Protein AF-A0A9D4QTN5-F1 (afdb_monomer_lite)

Structure (mmCIF, N/CA/C/O backbone):
data_AF-A0A9D4QTN5-F1
#
_entry.id   AF-A0A9D4QTN5-F1
#
loop_
_atom_site.group_PDB
_atom_site.id
_atom_site.type_symbol
_atom_site.label_atom_id
_atom_site.label_alt_id
_atom_site.label_comp_id
_atom_site.label_asym_id
_atom_site.label_entity_id
_atom_site.label_seq_id
_atom_site.pdbx_PDB_ins_code
_atom_site.Cartn_x
_atom_site.Cartn_y
_atom_site.Cartn_z
_atom_site.occupancy
_atom_site.B_iso_or_equiv
_atom_site.auth_seq_id
_atom_site.auth_comp_id
_atom_site.auth_asym_id
_atom_site.auth_atom_id
_atom_site.pdbx_PDB_model_num
ATOM 1 N N . MET A 1 1 ? 17.743 10.961 -27.712 1.00 37.31 1 MET A N 1
ATOM 2 C CA . MET A 1 1 ? 17.279 9.875 -26.825 1.00 37.31 1 MET A CA 1
ATOM 3 C C . MET A 1 1 ? 16.877 10.528 -25.516 1.00 37.31 1 MET A C 1
ATOM 5 O O . MET A 1 1 ? 17.722 11.192 -24.936 1.00 37.31 1 MET A O 1
ATOM 9 N N . LYS A 1 2 ? 15.600 10.473 -25.111 1.00 38.81 2 LYS A N 1
ATOM 10 C CA . LYS A 1 2 ? 15.246 10.834 -23.732 1.00 38.81 2 LYS A CA 1
ATOM 11 C C . LYS A 1 2 ? 15.769 9.691 -22.871 1.00 38.81 2 LYS A C 1
ATOM 13 O O . LYS A 1 2 ? 15.301 8.570 -23.043 1.00 38.81 2 LYS A O 1
ATOM 18 N N . GLU A 1 3 ? 16.784 9.959 -22.059 1.00 45.12 3 GLU A N 1
ATOM 19 C CA . GLU A 1 3 ? 17.174 9.071 -20.965 1.00 45.12 3 GLU A CA 1
ATOM 20 C C . GLU A 1 3 ? 15.895 8.738 -20.197 1.00 45.12 3 GLU A C 1
ATOM 22 O O . GLU A 1 3 ? 15.168 9.646 -19.785 1.00 45.12 3 GLU A O 1
ATOM 27 N N . GLY A 1 4 ? 15.542 7.451 -20.170 1.00 46.53 4 GLY A N 1
ATOM 28 C CA . GLY A 1 4 ? 14.313 6.985 -19.551 1.00 46.53 4 GLY A CA 1
ATOM 29 C C . GLY A 1 4 ? 14.285 7.485 -18.118 1.00 46.53 4 GLY A C 1
ATOM 30 O O . GLY A 1 4 ? 15.169 7.149 -17.332 1.00 46.53 4 GLY A O 1
ATOM 31 N N . ALA A 1 5 ? 13.304 8.326 -17.792 1.00 48.88 5 ALA A N 1
ATOM 32 C CA . ALA A 1 5 ? 12.966 8.544 -16.402 1.00 48.88 5 ALA A CA 1
ATOM 33 C C . ALA A 1 5 ? 12.674 7.150 -15.844 1.00 48.88 5 ALA A C 1
ATOM 35 O O . ALA A 1 5 ? 11.787 6.484 -16.352 1.00 48.88 5 ALA A O 1
ATOM 36 N N . SER A 1 6 ? 13.471 6.674 -14.890 1.00 57.84 6 SER A N 1
ATOM 37 C CA . SER A 1 6 ? 13.129 5.491 -14.100 1.00 57.84 6 SER A CA 1
ATOM 38 C C . SER A 1 6 ? 11.963 5.914 -13.201 1.00 57.84 6 SER A C 1
ATOM 40 O O . SER A 1 6 ? 12.170 6.383 -12.083 1.00 57.84 6 SER A O 1
ATOM 42 N N . GLY A 1 7 ? 10.753 5.933 -13.752 1.00 68.88 7 GLY A N 1
ATOM 43 C CA . GLY A 1 7 ? 9.595 6.647 -13.236 1.00 68.88 7 GLY A CA 1
ATOM 44 C C . GLY A 1 7 ? 8.778 5.805 -12.272 1.00 68.88 7 GLY A C 1
ATOM 45 O O . GLY A 1 7 ? 7.865 5.089 -12.658 1.00 68.88 7 GLY A O 1
ATOM 46 N N . MET A 1 8 ? 9.045 5.932 -10.977 1.00 80.25 8 MET A N 1
ATOM 47 C CA . MET A 1 8 ? 8.226 5.275 -9.958 1.00 80.25 8 MET A CA 1
ATOM 48 C C . MET A 1 8 ? 6.743 5.664 -10.091 1.00 80.25 8 MET A C 1
ATOM 50 O O . MET A 1 8 ? 6.400 6.847 -10.116 1.00 80.25 8 MET A O 1
ATOM 54 N N . SER A 1 9 ? 5.862 4.664 -10.133 1.00 82.44 9 SER A N 1
ATOM 55 C CA . SER A 1 9 ? 4.413 4.869 -10.120 1.00 82.44 9 SER A CA 1
ATOM 56 C C . SER A 1 9 ? 3.893 4.875 -8.685 1.00 82.44 9 SER A C 1
ATOM 58 O O . SER A 1 9 ? 4.275 4.029 -7.876 1.00 82.44 9 SER A O 1
ATOM 60 N N . VAL A 1 10 ? 3.005 5.819 -8.368 1.00 86.12 10 VAL A N 1
ATOM 61 C CA . VAL A 1 10 ? 2.404 5.961 -7.034 1.00 86.12 10 VAL A CA 1
ATOM 62 C C . VAL A 1 10 ? 0.895 5.780 -7.133 1.00 86.12 10 VAL A C 1
ATOM 64 O O . VAL A 1 10 ? 0.244 6.433 -7.948 1.00 86.12 10 VAL A O 1
ATOM 67 N N . ILE A 1 11 ? 0.336 4.901 -6.301 1.00 85.12 11 ILE A N 1
ATOM 68 C CA . ILE A 1 11 ? -1.111 4.689 -6.185 1.00 85.12 11 ILE A CA 1
ATOM 69 C C . ILE A 1 11 ? -1.543 5.051 -4.768 1.00 85.12 11 ILE A C 1
ATOM 71 O O . ILE A 1 11 ? -1.021 4.500 -3.801 1.00 85.12 11 ILE A O 1
ATOM 75 N N . GLU A 1 12 ? -2.527 5.940 -4.653 1.00 88.38 12 GLU A N 1
ATOM 76 C CA . GLU A 1 12 ? -3.161 6.289 -3.383 1.00 88.38 12 GLU A CA 1
ATOM 77 C C . GLU A 1 12 ? -4.558 5.676 -3.298 1.00 88.38 12 GLU A C 1
ATOM 79 O O . GLU A 1 12 ? -5.384 5.854 -4.195 1.00 88.38 12 GLU A O 1
ATOM 84 N N . ILE A 1 13 ? -4.831 4.963 -2.207 1.00 86.56 13 ILE A N 1
ATOM 85 C CA . ILE A 1 13 ? -6.111 4.295 -1.974 1.00 86.56 13 ILE A CA 1
ATOM 86 C C . ILE A 1 13 ? -6.654 4.763 -0.630 1.00 86.56 13 ILE A C 1
ATOM 88 O O . ILE A 1 13 ? -6.133 4.391 0.421 1.00 86.56 13 ILE A O 1
ATOM 92 N N . GLY A 1 14 ? -7.702 5.585 -0.661 1.00 86.38 14 GLY A N 1
ATOM 93 C CA . GLY A 1 14 ? -8.429 5.985 0.542 1.00 86.38 14 GLY A CA 1
ATOM 94 C C . GLY A 1 14 ? -9.310 4.856 1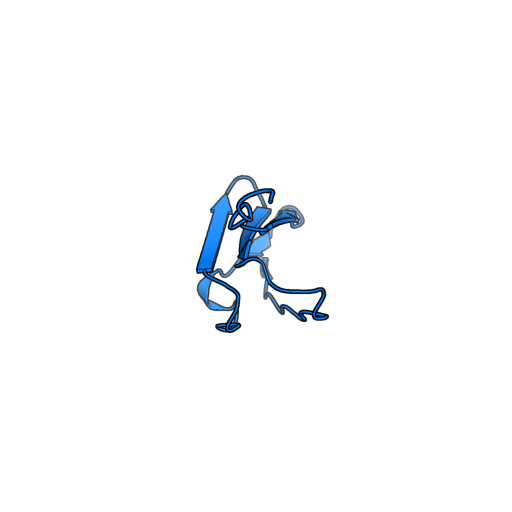.075 1.00 86.38 14 GLY A C 1
ATOM 95 O O . GLY A 1 14 ? -9.804 4.029 0.306 1.00 86.38 14 GLY A O 1
ATOM 96 N N . TYR A 1 15 ? -9.541 4.844 2.386 1.00 85.06 15 TYR A N 1
ATOM 97 C CA . TYR A 1 15 ? -10.462 3.912 3.033 1.00 85.06 15 TYR A CA 1
ATOM 98 C C . TYR A 1 15 ? -11.506 4.634 3.900 1.00 85.06 15 TYR A C 1
ATOM 100 O O . TYR A 1 15 ? -11.284 5.772 4.327 1.00 85.06 15 TYR A O 1
ATOM 108 N N . PRO A 1 16 ? -12.682 4.017 4.145 1.00 84.38 16 PRO A N 1
ATOM 109 C CA . PRO A 1 16 ? -13.738 4.648 4.929 1.00 84.38 16 PRO A CA 1
ATOM 110 C C . PRO A 1 16 ? -13.314 4.914 6.379 1.00 84.38 16 PRO A C 1
ATOM 112 O O . PRO A 1 16 ? -12.429 4.262 6.929 1.00 84.38 16 PRO A O 1
ATOM 115 N N . SER A 1 17 ? -13.986 5.856 7.039 1.00 83.12 17 SER A N 1
ATOM 116 C CA . SER A 1 17 ? -13.810 6.090 8.478 1.00 83.12 17 SER A CA 1
ATOM 117 C C . SER A 1 17 ? -14.171 4.854 9.310 1.00 83.12 17 SER A C 1
ATOM 119 O O . SER A 1 17 ? -15.138 4.170 8.981 1.00 83.12 17 SER A O 1
ATOM 121 N N . GLY A 1 18 ? -13.447 4.620 10.411 1.00 82.56 18 GLY A N 1
ATOM 122 C CA . GLY A 1 18 ? -13.632 3.434 11.265 1.00 82.56 18 GLY A CA 1
ATOM 123 C C . GLY A 1 18 ? -12.895 2.191 10.759 1.00 82.56 18 GLY A C 1
ATOM 124 O O . GLY A 1 18 ? -13.084 1.099 11.283 1.00 82.56 18 GLY A O 1
ATOM 125 N N . PHE A 1 19 ? -12.056 2.352 9.735 1.00 83.25 19 PHE A N 1
ATOM 126 C CA . PHE A 1 19 ? -11.185 1.306 9.226 1.00 83.25 19 PHE A CA 1
ATOM 127 C C . PHE A 1 19 ? -9.721 1.715 9.374 1.00 83.25 19 PHE A C 1
ATOM 129 O O . PHE A 1 19 ? -9.391 2.898 9.291 1.00 83.25 19 PHE A O 1
ATOM 136 N N . SER A 1 20 ? -8.852 0.725 9.558 1.00 82.38 20 SER A N 1
ATOM 137 C CA . SER A 1 20 ? -7.406 0.847 9.373 1.00 82.38 20 SER A CA 1
ATOM 138 C C . SER A 1 20 ? -6.930 -0.153 8.331 1.00 82.38 20 SER A C 1
ATOM 140 O O . SER A 1 20 ? -7.543 -1.214 8.141 1.00 82.38 20 SER A O 1
ATOM 142 N N . ALA A 1 21 ? -5.849 0.187 7.633 1.00 79.56 21 ALA A N 1
ATOM 143 C CA . ALA A 1 21 ? -5.208 -0.753 6.735 1.00 79.56 21 ALA A CA 1
ATOM 144 C C . ALA A 1 21 ? -4.270 -1.677 7.521 1.00 79.56 21 ALA A C 1
ATOM 146 O O . ALA A 1 21 ? -3.776 -1.339 8.593 1.00 79.56 21 ALA A O 1
ATOM 147 N N . ASP A 1 22 ? -4.004 -2.861 6.975 1.00 81.56 22 ASP A N 1
ATOM 148 C CA . ASP A 1 22 ? -2.899 -3.705 7.427 1.00 81.56 22 ASP A CA 1
ATOM 149 C C . ASP A 1 22 ? -1.817 -3.718 6.334 1.00 81.56 22 ASP A C 1
ATOM 151 O O . ASP A 1 22 ? -1.897 -4.532 5.408 1.00 81.56 22 ASP A O 1
ATOM 155 N N . PRO A 1 23 ? -0.801 -2.834 6.395 1.00 73.19 23 PRO A N 1
ATOM 156 C CA . PRO A 1 23 ? 0.257 -2.757 5.384 1.00 73.19 23 PRO A CA 1
ATOM 157 C C . PRO A 1 23 ? 1.069 -4.047 5.232 1.00 73.19 23 PRO A C 1
ATOM 159 O O . PRO A 1 23 ? 1.765 -4.224 4.237 1.00 73.19 23 PRO A O 1
ATOM 162 N N . LYS A 1 24 ? 0.994 -4.965 6.204 1.00 75.50 24 LYS A N 1
ATOM 163 C CA . LYS A 1 24 ? 1.656 -6.273 6.128 1.00 75.50 24 LYS A CA 1
ATOM 164 C C . LYS A 1 24 ? 0.830 -7.300 5.354 1.00 75.50 24 LYS A C 1
ATOM 166 O O . LYS A 1 24 ? 1.363 -8.335 4.973 1.00 75.50 24 LYS A O 1
ATOM 171 N N . SER A 1 25 ? -0.458 -7.025 5.129 1.00 73.75 25 SER A N 1
ATOM 172 C CA . SER A 1 25 ? -1.356 -7.889 4.352 1.00 73.75 25 SER A CA 1
ATOM 173 C C . SER A 1 25 ? -1.155 -7.773 2.842 1.00 73.75 25 SER A C 1
ATOM 175 O O . SER A 1 25 ? -1.589 -8.645 2.092 1.00 73.75 25 SER A O 1
ATOM 177 N N . VAL A 1 26 ? -0.467 -6.719 2.400 1.00 72.62 26 VAL A N 1
ATOM 178 C CA . VAL A 1 26 ? -0.137 -6.483 0.997 1.00 72.62 26 VAL A CA 1
ATOM 179 C C . VAL A 1 26 ? 0.878 -7.525 0.579 1.00 72.62 26 VAL A C 1
ATOM 181 O O . VAL A 1 26 ? 2.048 -7.461 0.955 1.00 72.62 26 VAL A O 1
ATOM 184 N N . SER A 1 27 ? 0.421 -8.519 -0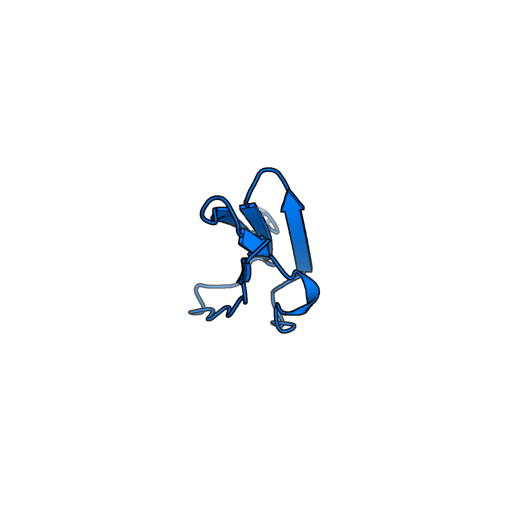.175 1.00 64.19 27 SER A N 1
ATOM 185 C CA . SER A 1 27 ? 1.303 -9.552 -0.701 1.00 64.19 27 SER A CA 1
ATOM 186 C C . SER A 1 27 ? 2.411 -8.907 -1.529 1.00 64.19 27 SER A C 1
ATOM 188 O O . SER A 1 27 ? 2.141 -8.031 -2.354 1.00 64.19 27 SER A O 1
ATOM 190 N N . SER A 1 28 ? 3.641 -9.369 -1.320 1.00 60.97 28 SER A N 1
ATOM 191 C CA . SER A 1 28 ? 4.852 -8.971 -2.032 1.00 60.97 28 SER A CA 1
ATOM 192 C C . SER A 1 28 ? 4.712 -9.202 -3.539 1.00 60.97 28 SER A C 1
ATOM 194 O O . SER A 1 28 ? 5.070 -10.250 -4.072 1.00 60.97 28 SER A O 1
ATOM 196 N N . HIS A 1 29 ? 4.164 -8.212 -4.241 1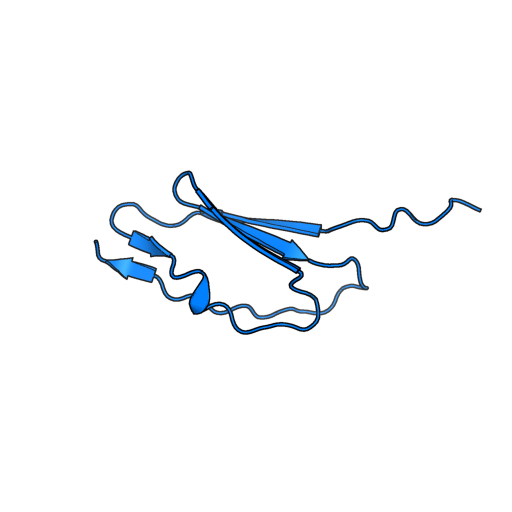.00 68.94 29 HIS A N 1
ATOM 197 C CA . HIS A 1 29 ? 4.184 -8.172 -5.694 1.00 68.94 29 HIS A CA 1
ATOM 198 C C . HIS A 1 29 ? 5.595 -7.780 -6.144 1.00 68.94 29 HIS A C 1
ATOM 200 O O . HIS A 1 29 ? 6.196 -6.889 -5.550 1.00 68.94 29 HIS A O 1
ATOM 206 N N . LEU A 1 30 ? 6.114 -8.402 -7.206 1.00 73.31 30 LEU A N 1
ATOM 207 C CA . LEU A 1 30 ? 7.483 -8.180 -7.709 1.00 73.31 30 LEU A CA 1
ATOM 208 C C . LEU A 1 30 ? 7.803 -6.691 -7.963 1.00 73.31 30 LEU A C 1
ATOM 210 O O . LEU A 1 30 ? 8.940 -6.252 -7.821 1.00 73.31 30 LEU A O 1
ATOM 214 N N . LEU A 1 31 ? 6.769 -5.922 -8.310 1.00 78.88 31 LEU A N 1
ATOM 215 C CA . LEU A 1 31 ? 6.847 -4.495 -8.628 1.00 78.88 31 LEU A CA 1
ATOM 216 C C . LEU A 1 31 ? 6.663 -3.579 -7.407 1.00 78.88 31 LEU A C 1
ATOM 218 O O . LEU A 1 31 ? 6.975 -2.396 -7.495 1.00 78.88 31 LEU A O 1
ATOM 222 N N . LEU A 1 32 ? 6.154 -4.087 -6.278 1.00 82.88 32 LEU A N 1
ATOM 223 C CA . LEU A 1 32 ? 5.868 -3.290 -5.084 1.00 82.88 32 LEU A CA 1
ATOM 224 C C . LEU A 1 32 ? 7.153 -3.030 -4.300 1.00 82.88 32 LEU A C 1
ATOM 226 O O . LEU A 1 32 ? 7.713 -3.929 -3.678 1.00 82.88 32 LEU A O 1
ATOM 230 N N . LYS A 1 33 ? 7.608 -1.777 -4.313 1.00 86.12 33 LYS A N 1
ATOM 231 C CA . LYS A 1 33 ? 8.815 -1.343 -3.600 1.00 86.12 33 LYS A CA 1
ATOM 232 C C . LYS A 1 33 ? 8.519 -0.943 -2.169 1.0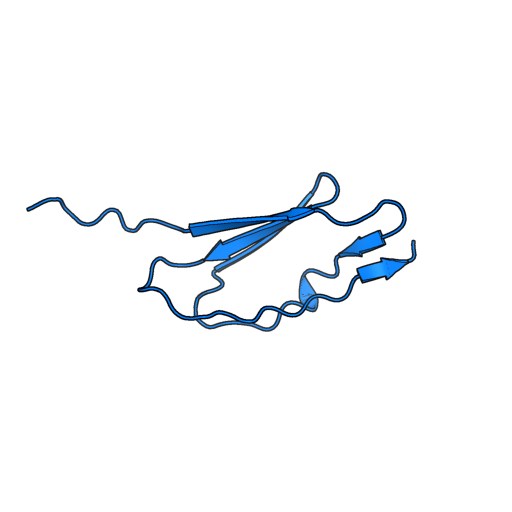0 86.12 33 LYS A C 1
ATOM 234 O O . LYS A 1 33 ? 9.332 -1.187 -1.281 1.00 86.12 33 LYS A O 1
ATOM 239 N N . ARG A 1 34 ? 7.377 -0.289 -1.952 1.00 86.62 34 ARG A N 1
ATOM 240 C CA . ARG A 1 34 ? 7.018 0.250 -0.645 1.00 86.62 34 ARG A CA 1
ATOM 241 C C . ARG A 1 34 ? 5.513 0.379 -0.486 1.00 86.62 34 ARG A C 1
ATOM 243 O O . ARG A 1 34 ? 4.799 0.691 -1.437 1.00 86.62 34 ARG A O 1
ATOM 250 N N . VAL A 1 35 ? 5.079 0.181 0.752 1.00 87.31 35 VAL A N 1
ATOM 251 C CA . VAL A 1 35 ? 3.739 0.499 1.236 1.00 87.31 35 VAL A CA 1
ATOM 252 C C . VAL A 1 35 ? 3.893 1.492 2.378 1.00 87.31 35 VAL A C 1
ATOM 254 O O . VAL A 1 35 ? 4.705 1.274 3.279 1.00 87.31 35 VAL A O 1
ATOM 257 N N . GLU A 1 36 ? 3.124 2.569 2.340 1.00 89.31 36 GLU A N 1
ATOM 258 C CA . GLU A 1 36 ? 2.956 3.491 3.460 1.00 89.31 36 GLU A CA 1
ATOM 259 C C . GLU A 1 36 ? 1.480 3.578 3.850 1.00 89.31 36 GLU A C 1
ATOM 261 O O . GLU A 1 36 ? 0.588 3.365 3.026 1.00 89.31 36 GLU A O 1
ATOM 266 N N . GLU A 1 37 ? 1.230 3.910 5.112 1.00 86.31 37 GLU A N 1
ATOM 267 C CA . GLU A 1 37 ? -0.094 4.248 5.623 1.00 86.31 37 GLU A CA 1
ATOM 268 C C . GLU A 1 37 ? -0.029 5.626 6.283 1.00 86.31 37 GLU A C 1
ATOM 270 O O . GLU A 1 37 ? 0.881 5.911 7.062 1.00 86.31 37 GLU A O 1
ATOM 275 N N . GLY A 1 38 ? -1.000 6.477 5.966 1.00 81.00 38 GLY A N 1
ATOM 276 C CA . GLY A 1 38 ? -1.130 7.819 6.526 1.00 81.00 38 GLY A CA 1
ATOM 277 C C . GLY A 1 38 ? -2.430 8.460 6.061 1.00 81.00 38 GLY A C 1
ATOM 278 O O . GLY A 1 38 ? -2.977 8.055 5.044 1.00 81.00 38 GLY A O 1
ATOM 279 N N . ASP A 1 39 ? -2.964 9.427 6.806 1.00 83.75 39 ASP A N 1
ATOM 280 C CA . ASP A 1 39 ? -4.116 10.248 6.394 1.00 83.75 39 ASP A CA 1
ATOM 281 C C . ASP A 1 39 ? -5.327 9.478 5.821 1.00 83.75 39 ASP A C 1
ATOM 283 O O . ASP A 1 39 ? -5.941 9.898 4.840 1.00 83.75 39 ASP A O 1
ATOM 287 N N . LYS A 1 40 ? -5.700 8.345 6.437 1.00 85.12 40 LYS A N 1
ATOM 288 C CA . LYS A 1 40 ? -6.809 7.468 5.991 1.00 85.12 40 LYS A CA 1
ATOM 289 C C . LYS A 1 40 ? -6.635 6.906 4.572 1.00 85.12 40 LYS A C 1
ATOM 291 O O . LYS A 1 40 ? -7.615 6.633 3.871 1.00 85.12 40 LYS A O 1
ATOM 296 N N . LYS A 1 41 ? -5.387 6.741 4.141 1.00 88.81 41 LYS A N 1
ATOM 297 C CA . LYS A 1 41 ? -5.025 6.136 2.865 1.00 88.81 41 LYS A CA 1
ATOM 298 C C . LYS A 1 41 ? -3.847 5.183 3.001 1.00 88.81 41 LYS A C 1
ATOM 300 O O . LYS A 1 41 ? -3.033 5.266 3.920 1.00 88.81 41 LYS A O 1
ATOM 305 N N . VAL A 1 42 ? -3.768 4.281 2.035 1.00 88.31 42 VAL A N 1
ATOM 306 C CA . VAL A 1 42 ? -2.592 3.460 1.760 1.00 88.31 42 VAL A CA 1
ATOM 307 C C . VAL A 1 42 ? -1.928 4.003 0.504 1.00 88.31 42 VAL A C 1
ATOM 309 O O . VAL A 1 42 ? -2.609 4.288 -0.483 1.00 88.31 42 VAL A O 1
ATOM 312 N N . ILE A 1 43 ? -0.607 4.142 0.543 1.00 88.94 43 ILE A N 1
ATOM 313 C CA . ILE A 1 43 ? 0.200 4.617 -0.579 1.00 88.94 43 ILE A CA 1
ATOM 314 C C . ILE A 1 43 ? 1.096 3.474 -1.044 1.00 88.94 43 ILE A C 1
ATOM 316 O O . ILE A 1 43 ? 1.838 2.890 -0.252 1.00 88.94 43 ILE A O 1
ATOM 320 N N . LEU A 1 44 ? 1.017 3.147 -2.332 1.00 87.12 44 LEU A N 1
ATOM 321 C CA . LEU A 1 44 ? 1.783 2.076 -2.961 1.00 87.12 44 LEU A CA 1
ATOM 322 C C . LEU A 1 44 ? 2.776 2.667 -3.943 1.00 87.12 44 LEU A C 1
ATOM 324 O O . LEU A 1 44 ? 2.393 3.399 -4.853 1.00 87.12 44 LEU A O 1
ATOM 328 N N . TYR A 1 45 ? 4.036 2.291 -3.774 1.00 87.38 45 TYR A N 1
ATOM 329 C CA . TYR A 1 45 ? 5.127 2.684 -4.649 1.00 87.38 45 TYR A CA 1
ATOM 330 C C . TYR A 1 45 ? 5.530 1.485 -5.500 1.00 87.38 45 TYR A C 1
ATOM 332 O O . TYR A 1 45 ? 5.969 0.457 -4.972 1.00 87.38 45 TYR A O 1
ATOM 340 N N . LEU A 1 46 ? 5.359 1.618 -6.810 1.00 84.00 46 LEU A N 1
ATOM 341 C CA . LEU A 1 46 ? 5.601 0.577 -7.799 1.00 84.00 46 LEU A CA 1
ATOM 342 C C . LEU A 1 46 ? 6.773 0.974 -8.696 1.00 84.00 46 LEU A C 1
ATOM 344 O O . LEU A 1 46 ? 6.895 2.140 -9.080 1.00 84.00 46 LEU A O 1
ATOM 348 N N . ASP A 1 47 ? 7.619 0.002 -9.036 1.00 82.38 47 ASP A N 1
ATOM 349 C CA . ASP A 1 47 ? 8.606 0.194 -10.101 1.00 82.38 47 ASP A CA 1
ATOM 350 C C . ASP A 1 47 ? 7.903 0.454 -11.434 1.00 82.38 47 ASP A C 1
ATOM 352 O O . ASP A 1 47 ? 6.798 -0.049 -11.669 1.00 82.38 47 ASP A O 1
ATOM 356 N N . GLU A 1 48 ? 8.540 1.231 -12.303 1.00 71.69 48 GLU A N 1
ATOM 357 C CA . GLU A 1 48 ? 7.999 1.457 -13.639 1.00 71.69 48 GLU A CA 1
ATOM 358 C C . GLU A 1 48 ? 8.213 0.214 -14.490 1.00 71.69 48 GLU A C 1
ATOM 360 O O . GLU A 1 48 ? 9.325 -0.034 -14.940 1.00 71.69 48 GLU A O 1
ATOM 365 N N . GLU A 1 49 ? 7.152 -0.542 -14.767 1.00 61.47 49 GLU A N 1
ATOM 366 C CA . GLU A 1 49 ? 7.142 -1.435 -15.921 1.00 61.47 49 GLU A CA 1
ATOM 367 C C . GLU A 1 49 ? 5.764 -1.489 -16.587 1.00 61.47 49 GLU A C 1
ATOM 369 O O . GLU A 1 49 ? 4.711 -1.363 -15.958 1.00 61.47 49 GLU A O 1
ATOM 374 N N . HIS A 1 50 ? 5.828 -1.642 -17.911 1.00 55.50 50 HIS A N 1
ATOM 375 C CA . HIS A 1 50 ? 4.750 -1.744 -18.888 1.00 55.50 50 HIS A CA 1
ATOM 376 C C . HIS A 1 50 ? 3.443 -2.307 -18.329 1.00 55.50 50 HIS A C 1
ATOM 378 O O . HIS A 1 50 ? 3.443 -3.422 -17.839 1.00 55.50 50 HIS A O 1
ATOM 384 N N . ILE A 1 51 ? 2.345 -1.555 -18.482 1.00 55.31 51 ILE A N 1
ATOM 385 C CA . ILE A 1 51 ? 0.930 -1.893 -18.211 1.00 55.31 51 ILE A CA 1
ATOM 386 C C . ILE A 1 51 ? 0.686 -3.405 -17.999 1.00 55.31 51 ILE A C 1
ATOM 388 O O . ILE A 1 51 ? 0.214 -4.115 -18.887 1.00 55.31 51 ILE A O 1
ATOM 392 N N . VAL A 1 52 ? 0.976 -3.899 -16.796 1.00 60.78 52 VAL A N 1
ATOM 393 C CA . VAL A 1 52 ? 0.518 -5.202 -16.316 1.00 60.78 52 VAL A CA 1
ATOM 394 C C . VAL A 1 52 ? -0.705 -4.918 -15.458 1.00 60.78 52 VAL A C 1
ATOM 396 O O . VAL A 1 52 ? -0.704 -4.011 -14.627 1.00 60.78 52 VAL A O 1
ATOM 399 N N . ARG A 1 53 ? -1.788 -5.672 -15.658 1.00 66.56 53 ARG A N 1
ATOM 400 C CA . ARG A 1 53 ? -2.906 -5.653 -14.709 1.00 66.56 53 ARG A CA 1
ATOM 401 C C . ARG A 1 53 ? -2.409 -6.214 -13.381 1.00 66.56 53 ARG A C 1
ATOM 403 O O . ARG A 1 53 ? -2.222 -7.421 -13.262 1.00 66.56 53 ARG A O 1
ATOM 410 N N . ILE A 1 54 ? -2.213 -5.341 -12.402 1.00 66.19 54 ILE A N 1
ATOM 411 C CA . ILE A 1 54 ? -1.842 -5.730 -11.045 1.00 66.19 54 ILE A CA 1
ATOM 412 C C . ILE A 1 54 ? -3.126 -5.852 -10.224 1.00 66.19 54 ILE A C 1
ATOM 414 O O . ILE A 1 54 ? -3.920 -4.915 -10.150 1.00 66.19 54 ILE A O 1
ATOM 418 N N . TRP A 1 55 ? -3.322 -7.012 -9.601 1.00 70.12 55 TRP A N 1
ATOM 419 C CA . TRP A 1 55 ? -4.347 -7.212 -8.582 1.00 70.12 55 TRP A CA 1
ATOM 420 C C . TRP A 1 55 ? -3.686 -7.110 -7.219 1.00 70.12 55 TRP A C 1
ATOM 422 O O . TRP A 1 55 ? -2.796 -7.898 -6.906 1.00 70.12 55 TRP A O 1
ATOM 432 N N . ILE A 1 56 ? -4.118 -6.144 -6.415 1.00 69.62 56 ILE A N 1
ATOM 433 C CA . ILE A 1 56 ? -3.621 -5.982 -5.054 1.00 69.62 56 ILE A CA 1
ATOM 434 C C . ILE A 1 56 ? -4.802 -6.116 -4.105 1.00 69.62 56 ILE A C 1
ATOM 436 O O . ILE A 1 56 ? -5.798 -5.404 -4.232 1.00 69.62 56 ILE A O 1
ATOM 440 N N . ILE A 1 57 ? -4.696 -7.069 -3.184 1.00 73.69 57 ILE A N 1
ATOM 441 C CA . ILE A 1 57 ? -5.712 -7.339 -2.173 1.00 73.69 57 ILE A CA 1
ATOM 442 C C . ILE A 1 57 ? -5.212 -6.764 -0.853 1.00 73.69 57 ILE A C 1
ATOM 444 O O . ILE A 1 57 ? -4.090 -7.042 -0.435 1.00 73.69 57 ILE A O 1
ATOM 448 N N . PHE A 1 58 ? -6.068 -5.981 -0.206 1.00 71.06 58 PHE A N 1
ATOM 449 C CA . PHE A 1 58 ? -5.837 -5.417 1.117 1.00 71.06 58 PHE A CA 1
ATOM 450 C C . PHE A 1 58 ? -7.003 -5.777 2.015 1.00 71.06 58 PHE A C 1
ATOM 452 O O . PHE A 1 58 ? -8.155 -5.786 1.575 1.00 71.06 58 PHE A O 1
ATOM 459 N N . TYR A 1 59 ? -6.702 -6.015 3.285 1.00 75.44 59 TYR A N 1
ATOM 460 C CA . TYR A 1 59 ? -7.723 -6.178 4.306 1.00 75.44 59 TYR A CA 1
ATOM 461 C C . TYR A 1 59 ? -7.789 -4.923 5.164 1.00 75.44 59 TYR A C 1
ATOM 463 O O . TYR A 1 59 ? -6.767 -4.430 5.644 1.0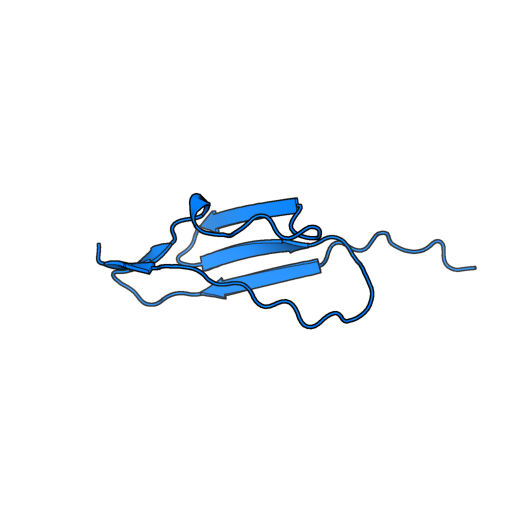0 75.44 59 TYR A O 1
ATOM 471 N N . PHE A 1 60 ? -9.010 -4.442 5.374 1.00 75.69 60 PHE A N 1
ATOM 472 C CA . PHE A 1 60 ? -9.294 -3.388 6.333 1.00 75.69 60 PHE A CA 1
ATOM 473 C C . PHE A 1 60 ? -9.877 -4.003 7.599 1.00 75.69 60 PHE A C 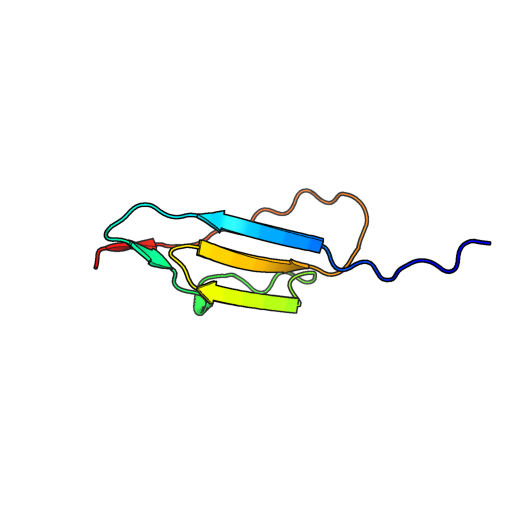1
ATOM 475 O O . PHE A 1 60 ? -10.760 -4.862 7.530 1.00 75.69 60 PHE A O 1
ATOM 482 N N . LYS A 1 61 ? -9.386 -3.568 8.758 1.00 76.44 61 LYS A N 1
ATOM 483 C CA . LYS A 1 61 ? -9.927 -3.966 10.063 1.00 76.44 61 LYS A CA 1
ATOM 484 C C . LYS A 1 61 ? -10.801 -2.839 10.596 1.00 76.44 61 LYS A C 1
ATOM 486 O O . LYS A 1 61 ? -10.454 -1.674 10.428 1.00 76.44 61 LYS A O 1
ATOM 491 N N . ASN A 1 62 ? -11.936 -3.193 11.198 1.00 73.25 62 ASN A N 1
ATOM 492 C CA . ASN A 1 62 ? -12.754 -2.230 11.934 1.00 73.25 62 ASN A CA 1
ATOM 493 C C . ASN A 1 62 ? -11.995 -1.821 13.204 1.00 73.25 62 ASN A C 1
ATOM 495 O O . ASN A 1 62 ? -11.433 -2.698 13.870 1.00 73.25 62 ASN A O 1
ATOM 499 N N . VAL A 1 63 ? -11.967 -0.523 13.503 1.00 67.69 63 VAL A N 1
ATOM 500 C CA . VAL A 1 63 ? -11.303 0.056 14.682 1.00 67.69 63 VAL A CA 1
ATOM 501 C C . VAL A 1 63 ? -12.313 0.821 15.516 1.00 67.69 63 VAL A C 1
ATOM 503 O O . VAL A 1 63 ? -13.070 1.618 14.917 1.00 67.69 63 VAL A O 1
#

Sequence (63 aa):
MKEGASGMSVIEIGYPSGFSADPKSVSSHLLLKRVEEGDKKVILYLDEEHIVRIWIIFYFKNV

Radius of gyration: 13.7 Å; chains: 1; bounding box: 31×20×42 Å

pLDDT: mean 74.73, std 12.93, range [37.31, 89.31]

InterPro domains:
  IPR009048 Alpha-macroglobulin, receptor-binding [PF07677] (5-48)
  IPR036595 Alpha-macroglobulin, receptor-binding domain superfamily [G3DSA:2.60.40.690] (1-63)
  IPR036595 Alpha-macroglobulin, receptor-binding domain superfamily [SSF49410] (3-49)

Organism: Dreissena polymorpha (NCBI:txid45954)

Foldseek 3Di:
DPPDPQDKDKDKAADDPQKDWDLVQWPDDVFFPDWDDDDRIIMTIGGDDDDDPDDTDIDIDGD

Secondary structure (DSSP, 8-state):
--------EEEEEE--TTEEE-TTSS---TTEEEEEEETTEEEEEE---S---------EEE-

=== Feature glossary ===
The record interleaves many kinds of information about one protein. Here is each kind framed as the question it answers.

Q: What does the local fold look like, residue by residue?
A: A 3Di character summarizes, for each residue, the relative orientation of the Cα frame of its nearest spatial neighbor. Because it encodes fold topology rather than chemistry, 3Di alignments detect remote structural similarity that sequence alignment misses.

Q: Which residues are in helices, strands, or loops?
A: Secondary structure is the local, repeating backbone conformation. DSSP classifies it into eight states by reading the hydrogen-bond network: three helix types (H, G, I), two β types (E, B), two non-regular types (T, S), and unstructured coil (-).

Q: How big and how compact is the whole molecule?
A: Three whole-structure scalars: the radius of gyration (RMS distance of Cα from centroid, in Å), the count of Cα–Cα contacts (pairs closer than 8 Å and separated by more than four residues in sequence — i.e. tertiary, not local, contacts), and the bounding-box dimensions. Together they distinguish compact globular folds from extended fibres or disordered chains.

Q: How confident is the AlphaFold model at each residue?
A: For AlphaFold models, the B-factor field carries pLDDT — the model's own estimate of local accuracy on a 0–100 scale. Regions with pLDDT<50 should be treated as essentially unmodeled; they often correspond to intrinsically disordered segments.

Q: What family and function is it annotated with?
A: Functional annotations link the protein to curated databases. InterPro entries identify conserved domains and families by matching the sequence against member-database signatures (Pfam, PROSITE, CDD, …). Gene Ontology (GO) terms describe molecular function, biological process, and cellular component in a controlled vocabulary. CATH places the structure in a hierarchical fold classification (Class/Architecture/Topology/Homologous-superfamily). The organism is the source species.

Q: What known structures does this most resemble?
A: Nearest PDB neighbors are the top structural matches found by Foldseek when searching this structure against the entire Protein Data Bank. Each hit reports a TM-score (0 to 1; >0.5 almost always implies the same fold) and an E-value. These are *structural* homologs — they may share no detectable sequence similarity.

Q: Which residues are buried vs exposed?
A: Solvent-accessible surface area (SASA) is the area in Å² traced out by the centre of a 1.4 Å probe sphere (a water molecule) rolled over the protein's van der Waals surface (Shrake–Rupley / Lee–Richards construction). Buried residues have near-zero SASA; fully exposed residues can exceed 200 Å². The total SASA scales roughly with the number of surface residues.

Q: What are the backbone torsion angles?
A: φ (phi) and ψ (psi) are the two rotatable backbone dihedrals per residue: φ is the C(i-1)–N–Cα–C torsion, ψ is the N–Cα–C–N(i+1) torsion, both in degrees on (−180°, 180°]. α-helical residues cluster near (−60°, −45°); β-strand residues near (−120°, +130°). A Ramachandran plot is simply a scatter of (φ, ψ) for every residue.

Q: Are the domains correctly placed relative to each other?
A: Predicted aligned error is AlphaFold's pairwise confidence. Unlike pLDDT (per-residue), PAE is per-residue-pair and captures whether two parts of the structure are correctly placed relative to each other. Units are ångströms of expected positional error.

Q: What if only a Cα trace is available?
A: P-SEA three-state annotation labels each residue as helix, strand, or coil based purely on the geometry of the Cα trace. It serves as a fallback when the full backbone (and thus DSSP) is unavailable.

Q: What is the amino-acid chain?
A: This is the polypeptide sequence — one letter per residue, N-terminus first. Length ranges from a few dozen residues for small domains to over a thousand for large multi-domain proteins.

Q: What do the rendered images show?
A: The six renders are orthographic views along the three Cartesian axes in both directions. Representation (cartoon, sticks, or surface) and color scheme (sequence-rainbow or by-chain) vary across proteins so the training set covers all the common visualization conventions.

Q: What do the diagnostic plots show?
A: Plot images: a contact map (which residues are close in 3D, as an N×N binary image), a Ramachandran scatter (backbone torsion angles, revealing secondary-structure composition at a glance), and — for AlphaFold structures — a PAE heatmap (pairwise prediction confidence).

Q: How mobile is each atom in the crystal?
A: B-factor (Debye–Waller factor) reflects atomic displacement in the crystal lattice. It is an experimental observable (units Å²), not a prediction; low values mean the atom is pinned down, high values mean it moves or is heterogeneous across the crystal.

Q: Where is each backbone atom in 3D?
A: The mmCIF table is the protein's shape written out atom by atom. For each backbone N, Cα, C, and carbonyl O, it records an (x, y, z) coordinate triple in Å plus the residue type, chain letter, and residue number.